Protein AF-A0A0Q7IPE6-F1 (afdb_monomer_lite)

Sequence (125 aa):
MQDLEAAMVDDLLKPLESQAPPSAGGDGYDRVQRVCRDLNSGHTPAPEDLAALTPTTREWLTLLEPQMRLLVGNVEKEALVAHIRGGKCLRGVIRSDAESIAQWKHTVALEAIEAEYDDEPKLAM

Secondary structure (DSSP, 8-state):
---SSTTSSSTT-S-----PPP-SSS-HHHHHHHHHHHHHTTPPPPHHHHHTS-HHHHHHHHH--HHHHHHHHHS-HHHHHHHHTTSSPPTTS--SSHHHHHHHHHHHHHHHHHHHHHTS-----

Radius of gyration: 20.87 Å; chains: 1; bounding box: 61×58×53 Å

Structure (mmCIF, N/CA/C/O backbone):
da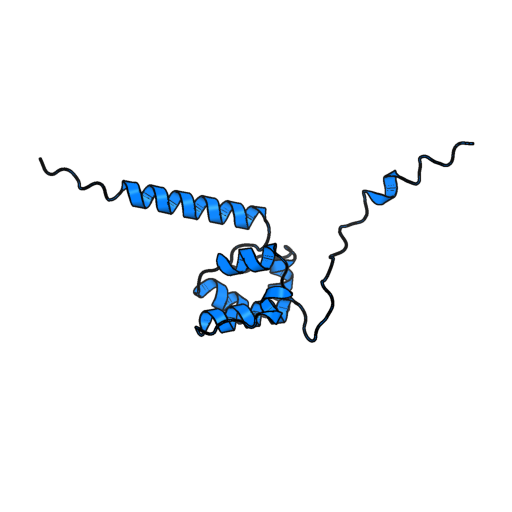ta_AF-A0A0Q7IPE6-F1
#
_entry.id   AF-A0A0Q7IPE6-F1
#
loop_
_atom_site.group_PDB
_atom_site.id
_atom_site.type_symbol
_atom_site.label_atom_id
_atom_site.label_alt_id
_atom_site.label_comp_id
_atom_site.label_asym_id
_atom_site.label_entity_id
_atom_site.label_seq_id
_atom_site.pdbx_PDB_ins_code
_atom_site.Cartn_x
_atom_site.Cartn_y
_atom_site.Cartn_z
_atom_site.occupancy
_atom_site.B_iso_or_equiv
_atom_site.auth_seq_id
_atom_site.auth_comp_id
_atom_site.auth_asym_id
_atom_site.auth_atom_id
_atom_site.pdbx_PDB_model_num
ATOM 1 N N . MET A 1 1 ? 39.821 -0.802 -40.026 1.00 49.03 1 MET A N 1
ATOM 2 C CA . MET A 1 1 ? 39.839 -0.612 -38.560 1.00 49.03 1 MET A CA 1
ATOM 3 C C . MET A 1 1 ? 38.584 0.190 -38.216 1.00 49.03 1 MET A C 1
ATOM 5 O O . MET A 1 1 ? 38.660 1.391 -38.021 1.00 49.03 1 MET A O 1
ATOM 9 N N . GLN A 1 2 ? 37.418 -0.455 -38.324 1.00 51.44 2 GL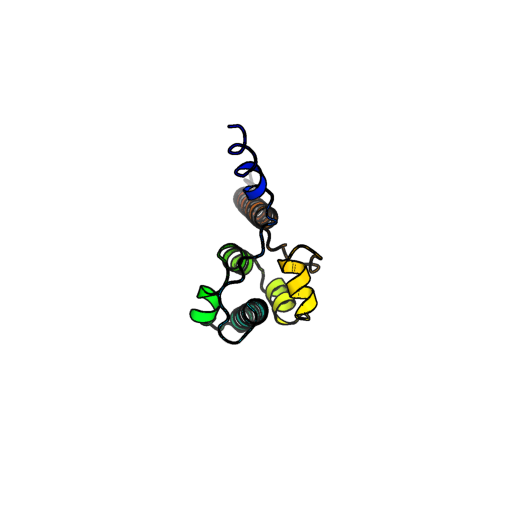N A N 1
ATOM 10 C CA . GLN A 1 2 ? 36.076 0.140 -38.214 1.00 51.44 2 GLN A CA 1
ATOM 11 C C . GLN A 1 2 ? 35.151 -0.895 -37.554 1.00 51.44 2 GLN A C 1
ATOM 13 O O . GLN A 1 2 ? 34.232 -1.389 -38.181 1.00 51.44 2 GLN A O 1
ATOM 18 N N . ASP A 1 3 ? 35.444 -1.290 -36.317 1.00 47.62 3 ASP A N 1
ATOM 19 C CA . ASP A 1 3 ? 34.648 -2.309 -35.606 1.00 47.62 3 ASP A CA 1
ATOM 20 C C . ASP A 1 3 ? 34.573 -2.009 -34.101 1.00 47.62 3 ASP A C 1
ATOM 22 O O . ASP A 1 3 ? 34.634 -2.906 -33.267 1.00 47.62 3 ASP A O 1
ATOM 26 N N . LEU A 1 4 ? 34.494 -0.726 -33.724 1.00 50.25 4 LEU A N 1
ATOM 27 C CA . LEU A 1 4 ? 34.436 -0.339 -32.306 1.00 50.25 4 LEU A CA 1
ATOM 28 C C . LEU A 1 4 ? 33.208 0.492 -31.913 1.00 50.25 4 LEU A C 1
ATOM 30 O O . LEU A 1 4 ? 32.975 0.684 -30.726 1.00 50.25 4 LEU A O 1
ATOM 34 N N . GLU A 1 5 ? 32.391 0.942 -32.869 1.00 49.78 5 GLU A N 1
ATOM 35 C CA . GLU A 1 5 ? 31.219 1.783 -32.567 1.00 49.78 5 GLU A CA 1
ATOM 36 C C . GLU A 1 5 ? 29.903 0.994 -32.456 1.00 49.78 5 GLU A C 1
ATOM 38 O O . GLU A 1 5 ? 28.942 1.481 -31.869 1.00 49.78 5 GLU A O 1
ATOM 43 N N . ALA A 1 6 ? 29.853 -0.256 -32.929 1.00 49.06 6 ALA A N 1
ATOM 44 C CA . ALA A 1 6 ? 28.629 -1.063 -32.889 1.00 49.06 6 ALA A CA 1
ATOM 45 C C . ALA A 1 6 ? 28.347 -1.718 -31.520 1.00 49.06 6 ALA A C 1
ATOM 47 O O . ALA A 1 6 ? 27.223 -2.137 -31.266 1.00 49.06 6 ALA A O 1
ATOM 48 N N . ALA A 1 7 ? 29.332 -1.798 -30.619 1.00 51.81 7 ALA A N 1
ATOM 49 C CA . ALA A 1 7 ? 29.185 -2.513 -29.346 1.00 51.81 7 ALA A CA 1
ATOM 50 C C . ALA A 1 7 ? 28.593 -1.665 -28.203 1.00 51.81 7 ALA A C 1
ATOM 52 O O . ALA A 1 7 ? 28.248 -2.210 -27.160 1.00 51.81 7 ALA A O 1
ATOM 53 N N . MET A 1 8 ? 28.479 -0.342 -28.370 1.00 50.66 8 MET A N 1
ATOM 54 C CA . MET A 1 8 ? 28.029 0.559 -27.294 1.00 50.66 8 MET A CA 1
ATOM 55 C C . MET A 1 8 ? 26.561 0.982 -27.394 1.00 50.66 8 MET A C 1
ATOM 57 O O . MET A 1 8 ? 26.038 1.563 -26.448 1.00 50.66 8 MET A O 1
ATOM 61 N N . VAL A 1 9 ? 25.883 0.683 -28.505 1.00 50.28 9 VAL A N 1
ATOM 62 C CA . VAL A 1 9 ? 24.473 1.068 -28.707 1.00 50.28 9 VAL A CA 1
ATOM 63 C C . VAL A 1 9 ? 23.494 -0.048 -28.320 1.00 50.28 9 VAL A C 1
ATOM 65 O O . VAL A 1 9 ? 22.317 0.224 -28.104 1.00 50.28 9 VAL A O 1
ATOM 68 N N . ASP A 1 10 ? 23.975 -1.286 -28.171 1.00 46.25 10 ASP A N 1
ATOM 69 C CA . ASP A 1 10 ? 23.140 -2.451 -27.835 1.00 46.25 10 ASP A CA 1
ATOM 70 C C . ASP A 1 10 ? 22.860 -2.578 -26.321 1.00 46.25 10 ASP A C 1
ATOM 72 O O . ASP A 1 10 ? 21.880 -3.188 -25.903 1.00 46.25 10 ASP A O 1
ATOM 76 N N . ASP A 1 11 ? 23.666 -1.930 -25.469 1.00 47.25 11 ASP A N 1
ATOM 77 C CA . ASP A 1 11 ? 23.488 -1.992 -24.009 1.00 47.25 11 ASP A CA 1
ATOM 78 C C . ASP A 1 11 ? 22.388 -1.046 -23.482 1.00 47.25 11 ASP A C 1
ATOM 80 O O . ASP A 1 11 ? 21.935 -1.185 -22.350 1.00 47.25 11 ASP A O 1
ATOM 84 N N . LEU A 1 12 ? 21.894 -0.122 -24.316 1.00 49.44 12 LEU A N 1
ATOM 85 C CA . LEU A 1 12 ? 20.831 0.830 -23.957 1.00 49.44 12 LEU A CA 1
ATOM 86 C C . LEU A 1 12 ? 19.411 0.327 -24.269 1.00 49.44 12 LEU A C 1
ATOM 88 O O . LEU A 1 12 ? 18.434 0.988 -23.919 1.00 49.44 12 LEU A O 1
ATOM 92 N N . LEU A 1 13 ? 19.295 -0.840 -24.910 1.00 46.59 13 LEU A N 1
ATOM 93 C CA . LEU A 1 13 ? 18.030 -1.466 -25.316 1.00 46.59 13 LEU A CA 1
ATOM 94 C C . LEU A 1 13 ? 17.790 -2.827 -24.658 1.00 46.59 13 LEU A C 1
ATOM 96 O O . LEU A 1 13 ? 16.859 -3.537 -25.042 1.00 46.59 13 LEU A O 1
ATOM 100 N N . LYS A 1 14 ? 18.569 -3.186 -23.630 1.00 43.53 14 LYS A N 1
ATOM 101 C CA . LYS A 1 14 ? 18.183 -4.307 -22.774 1.00 43.53 14 LYS A CA 1
ATOM 102 C C . LYS A 1 14 ? 16.862 -3.936 -22.098 1.00 43.53 14 LYS A C 1
ATOM 104 O O . LYS A 1 14 ? 16.821 -2.922 -21.394 1.00 43.53 14 LYS A O 1
ATOM 109 N N . PRO A 1 15 ? 15.775 -4.708 -22.301 1.00 42.97 15 PRO A N 1
ATOM 110 C CA . PRO A 1 15 ? 14.594 -4.541 -21.474 1.00 42.97 15 PRO A CA 1
ATOM 111 C C . PRO A 1 15 ? 15.077 -4.613 -20.032 1.00 42.97 15 PRO A C 1
ATOM 113 O O . PRO A 1 15 ? 15.936 -5.434 -19.719 1.00 42.97 15 PRO A O 1
ATOM 116 N N . LEU A 1 16 ? 14.585 -3.705 -19.191 1.00 44.66 16 LEU A N 1
ATOM 117 C CA . LEU A 1 16 ? 14.802 -3.719 -17.752 1.00 44.66 16 LEU A CA 1
ATOM 118 C C . LEU A 1 16 ? 14.314 -5.088 -17.242 1.00 44.66 16 LEU A C 1
ATOM 120 O O . LEU A 1 16 ? 13.153 -5.254 -16.863 1.00 44.66 16 LEU A O 1
ATOM 124 N N . GLU A 1 17 ? 15.163 -6.111 -17.327 1.00 43.00 17 GLU A N 1
ATOM 125 C CA . GLU A 1 17 ? 14.926 -7.423 -16.764 1.00 43.00 17 GLU A CA 1
ATOM 126 C C . GLU A 1 17 ? 14.920 -7.191 -15.267 1.00 43.00 17 GLU A C 1
ATOM 128 O O . GLU A 1 17 ? 15.959 -7.071 -14.621 1.00 43.00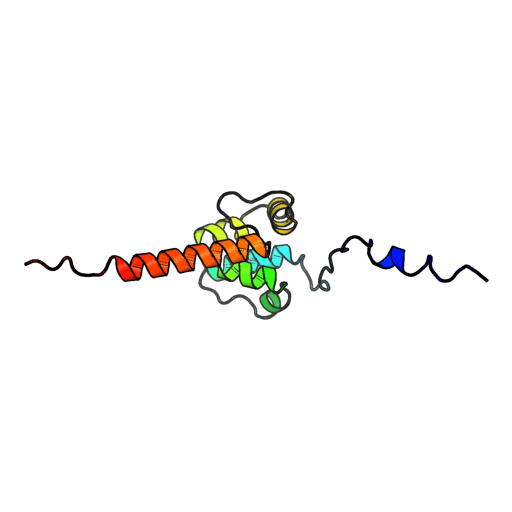 17 GLU A O 1
ATOM 133 N N . SER A 1 18 ? 13.697 -6.973 -14.782 1.00 43.62 18 SER A N 1
ATOM 134 C CA . SER A 1 18 ? 13.211 -7.201 -13.434 1.00 43.62 18 SER A CA 1
ATOM 135 C C . SER A 1 18 ? 14.319 -7.726 -12.532 1.00 43.62 18 SER A C 1
ATOM 137 O O . SER A 1 18 ? 14.521 -8.935 -12.431 1.00 43.62 18 SER A O 1
ATOM 139 N N . GLN A 1 19 ? 15.029 -6.810 -11.871 1.00 43.19 19 GLN A N 1
ATOM 140 C CA . GLN A 1 19 ? 15.877 -7.155 -10.740 1.00 43.19 19 GLN A CA 1
ATOM 141 C C . GLN A 1 19 ? 14.955 -7.657 -9.625 1.00 43.19 19 GLN A C 1
ATOM 143 O O . GLN A 1 19 ? 14.512 -6.904 -8.760 1.00 43.19 19 GLN A O 1
ATOM 148 N N . ALA A 1 20 ? 14.593 -8.936 -9.697 1.00 46.53 20 ALA A N 1
ATOM 149 C CA . ALA A 1 20 ? 13.963 -9.646 -8.607 1.00 46.53 20 ALA A CA 1
ATOM 150 C C . ALA A 1 20 ? 15.006 -9.756 -7.480 1.00 46.53 20 ALA A C 1
ATOM 152 O O . ALA A 1 20 ? 16.095 -10.287 -7.720 1.00 46.53 20 ALA A O 1
ATOM 153 N N . PRO A 1 21 ? 14.729 -9.242 -6.268 1.00 44.28 21 PRO A N 1
ATOM 154 C CA . PRO A 1 21 ? 15.645 -9.402 -5.148 1.00 44.28 21 PRO A CA 1
ATOM 155 C C . PRO A 1 21 ? 15.775 -10.890 -4.766 1.00 44.28 21 PRO A C 1
ATOM 157 O O . PRO A 1 21 ? 14.874 -11.688 -5.053 1.00 44.28 21 PRO A O 1
ATOM 160 N N . PRO A 1 22 ? 16.902 -11.287 -4.145 1.00 43.94 22 PRO A N 1
ATOM 161 C CA . PRO A 1 22 ? 17.244 -12.687 -3.941 1.00 43.94 22 PRO A CA 1
ATOM 162 C C . PRO A 1 22 ? 16.226 -13.390 -3.038 1.00 43.94 22 PRO A C 1
ATOM 164 O O . PRO A 1 22 ? 15.787 -12.873 -2.010 1.00 43.94 22 PRO A O 1
ATOM 167 N N . SER A 1 23 ? 15.857 -14.596 -3.466 1.00 50.00 23 SER A N 1
ATOM 168 C CA . SER A 1 23 ? 14.879 -15.466 -2.822 1.00 50.00 23 SER A CA 1
ATOM 169 C C . SER A 1 23 ? 15.315 -15.872 -1.416 1.00 50.00 23 SER A C 1
ATOM 171 O O . SER A 1 23 ? 16.245 -16.655 -1.243 1.00 50.00 23 SER A O 1
ATOM 173 N N . ALA A 1 24 ? 14.565 -15.409 -0.419 1.00 40.75 24 ALA A N 1
ATOM 174 C CA . ALA A 1 24 ? 14.488 -16.033 0.894 1.00 40.75 24 ALA A CA 1
ATOM 175 C C . ALA A 1 24 ? 13.045 -16.536 1.106 1.00 40.75 24 ALA A C 1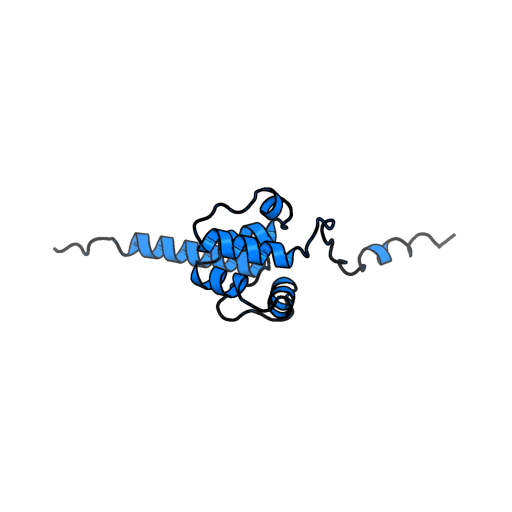
ATOM 177 O O . ALA A 1 24 ? 12.189 -15.843 1.636 1.00 40.75 24 ALA A O 1
ATOM 178 N N . GLY A 1 25 ? 12.749 -17.751 0.641 1.00 41.12 25 GLY A N 1
ATOM 179 C CA . GLY A 1 25 ? 11.625 -18.553 1.152 1.00 41.12 25 GLY A CA 1
ATOM 180 C C . GLY A 1 25 ? 10.184 -18.122 0.829 1.00 41.12 25 GLY A C 1
ATOM 181 O O . GLY A 1 25 ? 9.269 -18.591 1.498 1.00 41.12 25 GLY A O 1
ATOM 182 N N . GLY A 1 26 ? 9.957 -17.279 -0.177 1.00 53.72 26 GLY A N 1
ATOM 183 C CA . GLY A 1 26 ? 8.629 -16.933 -0.699 1.00 53.72 26 GLY A CA 1
ATOM 184 C C . GLY A 1 26 ? 8.745 -15.831 -1.748 1.00 53.72 26 GLY A C 1
ATOM 185 O O . GLY A 1 26 ? 9.647 -14.997 -1.645 1.00 53.72 26 GLY A O 1
ATOM 186 N N . ASP A 1 27 ? 7.888 -15.828 -2.774 1.00 67.88 27 ASP A N 1
ATOM 187 C CA . ASP A 1 27 ? 7.879 -14.730 -3.743 1.00 67.88 27 ASP A CA 1
ATOM 188 C C . ASP A 1 27 ? 7.648 -13.406 -2.997 1.00 67.88 27 ASP A C 1
ATOM 190 O O . ASP A 1 27 ? 6.849 -13.345 -2.061 1.00 67.88 27 ASP A O 1
ATOM 194 N N . GLY A 1 28 ? 8.300 -12.317 -3.419 1.00 74.88 28 GLY A N 1
ATOM 195 C CA . GLY A 1 28 ? 8.125 -10.995 -2.794 1.00 74.88 28 GLY A CA 1
ATOM 196 C C . GLY A 1 28 ? 6.655 -10.558 -2.679 1.00 74.88 28 GLY A C 1
ATOM 197 O O . GLY A 1 28 ? 6.303 -9.786 -1.793 1.00 74.88 28 GLY A O 1
ATOM 198 N N . TYR A 1 29 ? 5.780 -11.119 -3.514 1.00 82.94 29 TYR A N 1
ATOM 199 C CA . TYR A 1 29 ? 4.330 -10.944 -3.484 1.00 82.94 29 TYR A CA 1
ATOM 200 C C . TYR A 1 29 ? 3.656 -11.573 -2.254 1.00 82.94 29 TYR A C 1
ATOM 202 O O . TYR A 1 29 ? 2.812 -10.924 -1.644 1.00 82.94 29 TYR A O 1
ATOM 210 N N . ASP A 1 30 ? 4.057 -12.777 -1.832 1.00 83.88 30 ASP A N 1
ATOM 211 C CA . ASP A 1 30 ? 3.530 -13.412 -0.613 1.00 83.88 30 ASP A CA 1
ATOM 212 C C . ASP A 1 30 ? 3.863 -12.574 0.632 1.00 83.88 30 ASP A C 1
ATOM 214 O O . ASP A 1 30 ? 3.065 -12.469 1.567 1.00 83.88 30 ASP A O 1
ATOM 218 N N . ARG A 1 31 ? 5.028 -11.914 0.621 1.00 87.50 31 ARG A N 1
ATOM 219 C CA . ARG A 1 31 ? 5.438 -10.980 1.679 1.00 87.50 31 ARG A CA 1
ATOM 220 C C . ARG A 1 31 ? 4.584 -9.724 1.694 1.00 87.50 31 ARG A C 1
ATOM 222 O O . ARG A 1 31 ? 4.145 -9.319 2.763 1.00 87.50 31 ARG A O 1
ATOM 229 N N . VAL A 1 32 ? 4.282 -9.143 0.531 1.00 87.81 32 VAL A N 1
ATOM 230 C CA . VAL A 1 32 ? 3.347 -8.009 0.429 1.00 87.81 32 VAL A CA 1
ATOM 231 C C . VAL A 1 32 ? 2.001 -8.361 1.066 1.00 87.81 32 VAL A C 1
ATOM 233 O O . VAL A 1 32 ? 1.488 -7.592 1.877 1.00 87.81 32 VAL A O 1
ATOM 236 N N . GLN A 1 33 ? 1.455 -9.542 0.764 1.00 88.88 33 GLN A N 1
ATOM 237 C CA . GLN A 1 33 ? 0.177 -9.979 1.337 1.00 88.88 33 GLN A CA 1
ATOM 238 C C . GLN A 1 33 ? 0.251 -10.174 2.848 1.00 88.88 33 GLN A C 1
ATOM 240 O O . GLN A 1 33 ? -0.668 -9.769 3.565 1.00 88.88 33 GLN A O 1
ATOM 245 N N . ARG A 1 34 ? 1.350 -10.757 3.339 1.00 87.38 34 ARG A N 1
ATOM 246 C CA . ARG A 1 34 ? 1.593 -10.932 4.772 1.00 87.38 34 ARG A CA 1
ATOM 247 C C . ARG A 1 34 ? 1.678 -9.589 5.492 1.00 87.38 34 ARG A C 1
ATOM 249 O O . ARG A 1 34 ? 0.929 -9.379 6.437 1.00 87.38 34 ARG A O 1
ATOM 256 N N . VAL A 1 35 ? 2.473 -8.651 4.977 1.00 88.88 35 VAL A N 1
ATOM 257 C CA . VAL A 1 35 ? 2.598 -7.297 5.536 1.00 88.88 35 VAL A CA 1
ATOM 258 C C . VAL A 1 35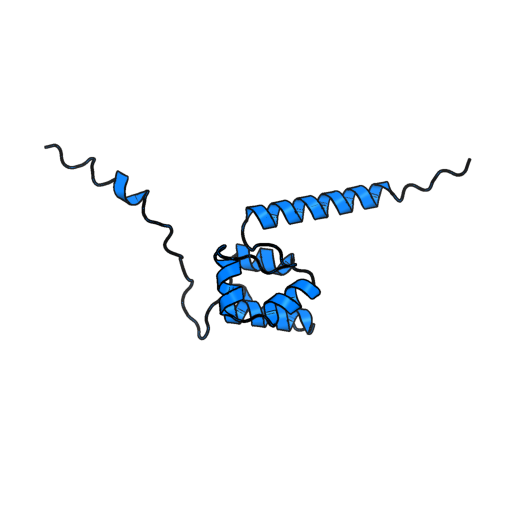 ? 1.243 -6.585 5.557 1.00 88.88 35 VAL A C 1
ATOM 260 O O . VAL A 1 35 ? 0.881 -5.991 6.569 1.00 88.88 35 VAL A O 1
ATOM 263 N N . CYS A 1 36 ? 0.445 -6.681 4.488 1.00 89.44 36 CYS A N 1
ATOM 264 C CA . CYS A 1 36 ? -0.912 -6.126 4.478 1.00 89.44 36 CYS A CA 1
ATOM 265 C C . CYS A 1 36 ? -1.821 -6.756 5.544 1.00 89.44 36 CYS A C 1
ATOM 267 O O . CYS A 1 36 ? -2.613 -6.048 6.168 1.00 89.44 36 CYS A O 1
ATOM 269 N N . ARG A 1 37 ? -1.724 -8.071 5.763 1.00 86.69 37 ARG A N 1
ATOM 270 C CA . ARG A 1 37 ? -2.507 -8.782 6.781 1.00 86.69 37 ARG A CA 1
ATOM 271 C C . ARG A 1 37 ? -2.087 -8.396 8.197 1.00 86.69 37 ARG A C 1
ATOM 273 O O . ARG A 1 37 ? -2.964 -8.152 9.025 1.00 86.69 37 ARG A O 1
ATOM 280 N N . ASP A 1 38 ? -0.787 -8.295 8.451 1.00 88.38 38 ASP A N 1
ATOM 281 C CA . ASP A 1 38 ? -0.240 -7.894 9.748 1.00 88.38 38 ASP A CA 1
ATOM 282 C C . ASP A 1 38 ? -0.687 -6.473 10.097 1.00 88.38 38 ASP A C 1
ATOM 284 O O . ASP A 1 38 ? -1.301 -6.260 11.144 1.00 88.38 38 ASP A O 1
ATOM 288 N N . LEU A 1 39 ? -0.522 -5.531 9.160 1.00 86.25 39 LEU A N 1
ATOM 289 C CA . LEU A 1 39 ? -0.953 -4.141 9.327 1.00 86.25 39 LEU A CA 1
ATOM 290 C C . LEU A 1 39 ? -2.461 -4.011 9.592 1.00 86.25 39 LEU A C 1
ATOM 292 O O . LEU A 1 39 ? -2.866 -3.175 10.394 1.00 86.25 39 LEU A O 1
ATOM 296 N N . ASN A 1 40 ? -3.298 -4.825 8.942 1.00 85.69 40 ASN A N 1
ATOM 297 C CA . ASN A 1 40 ? -4.745 -4.827 9.190 1.00 85.69 40 ASN A CA 1
ATOM 298 C C . ASN A 1 40 ? -5.143 -5.482 10.510 1.00 85.69 40 ASN A C 1
ATOM 300 O O . ASN A 1 40 ? -6.178 -5.142 11.074 1.00 85.69 40 ASN A O 1
ATOM 304 N N . SER A 1 41 ? -4.334 -6.419 10.996 1.00 85.06 41 SER A N 1
ATOM 305 C CA . SER A 1 41 ? -4.565 -7.094 12.275 1.00 85.06 41 SER A CA 1
ATOM 306 C C . SER A 1 41 ? -4.036 -6.282 13.462 1.00 85.06 41 SER A C 1
ATOM 308 O O . SER A 1 41 ? -4.146 -6.727 14.600 1.00 85.06 41 SER A O 1
ATOM 310 N N . GLY A 1 42 ? -3.443 -5.107 13.214 1.00 82.62 42 GLY A N 1
ATOM 311 C CA . GLY A 1 42 ? -2.774 -4.303 14.239 1.00 82.62 42 GLY A CA 1
ATOM 312 C C . GLY A 1 42 ? -1.438 -4.893 14.701 1.00 82.62 42 GLY A C 1
ATOM 313 O O . GLY A 1 42 ? -0.914 -4.482 15.733 1.00 82.62 42 GLY A O 1
ATOM 314 N N . HIS A 1 43 ? -0.883 -5.854 13.958 1.00 85.00 43 HIS A N 1
ATOM 315 C CA . HIS A 1 43 ? 0.431 -6.423 14.222 1.00 85.00 43 HIS A CA 1
ATOM 316 C C . HIS A 1 43 ? 1.521 -5.636 13.496 1.00 85.00 43 HIS A C 1
ATOM 318 O O . HIS A 1 43 ? 1.354 -5.185 12.361 1.00 85.00 43 HIS A O 1
ATOM 324 N N . THR A 1 44 ? 2.674 -5.509 14.148 1.00 82.38 44 THR A N 1
ATOM 325 C CA . THR A 1 44 ? 3.866 -4.951 13.511 1.00 82.38 44 THR A CA 1
ATOM 326 C C . THR A 1 44 ? 4.414 -5.974 12.511 1.00 82.38 44 THR A C 1
ATOM 328 O O . THR A 1 44 ? 4.759 -7.079 12.934 1.00 82.38 44 THR A O 1
ATOM 331 N N . PRO A 1 45 ? 4.513 -5.642 11.211 1.00 85.25 45 PRO A N 1
ATOM 332 C CA . PRO A 1 45 ? 5.067 -6.554 10.217 1.00 85.25 45 PRO A CA 1
ATOM 333 C C . PRO A 1 45 ? 6.531 -6.878 10.524 1.00 85.25 45 PRO A C 1
ATOM 335 O O . PRO A 1 45 ? 7.270 -6.046 11.062 1.00 85.25 45 PRO A O 1
ATOM 338 N N . ALA A 1 46 ? 6.961 -8.083 10.154 1.00 85.12 46 ALA A N 1
ATOM 339 C CA . ALA A 1 46 ? 8.327 -8.518 10.403 1.00 85.12 46 ALA A CA 1
ATOM 340 C C . ALA A 1 46 ? 9.338 -7.609 9.666 1.00 85.12 46 ALA A C 1
ATOM 342 O O . ALA A 1 46 ? 9.150 -7.290 8.485 1.00 85.12 46 ALA A O 1
ATOM 343 N N . PRO A 1 47 ? 10.438 -7.192 10.322 1.00 82.12 47 PRO A N 1
ATOM 344 C CA . PRO A 1 47 ? 11.415 -6.289 9.714 1.00 82.12 47 PRO A CA 1
ATOM 345 C C . PRO A 1 47 ? 12.113 -6.918 8.503 1.00 82.12 47 PRO A C 1
ATOM 347 O O . PRO A 1 47 ? 12.470 -6.207 7.568 1.00 82.12 47 PRO A O 1
ATOM 350 N N . GLU A 1 48 ? 12.267 -8.244 8.488 1.00 84.12 48 GLU A N 1
ATOM 351 C CA . GLU A 1 48 ? 12.791 -9.006 7.349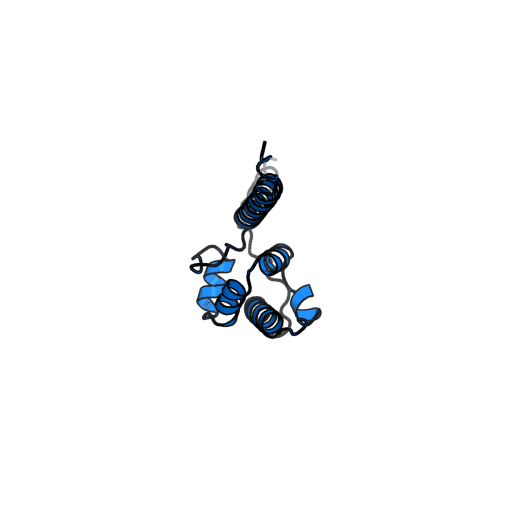 1.00 84.12 48 GLU A CA 1
ATOM 352 C C . GLU A 1 48 ? 11.876 -8.938 6.119 1.00 84.12 48 GLU A C 1
ATOM 354 O O . GLU A 1 48 ? 12.361 -8.789 4.994 1.00 84.12 48 GLU A O 1
ATOM 359 N N . ASP A 1 49 ? 10.558 -8.979 6.335 1.00 82.69 49 ASP A N 1
ATOM 360 C CA . ASP A 1 49 ? 9.572 -8.907 5.264 1.00 82.69 49 ASP A CA 1
ATOM 361 C C . ASP A 1 49 ? 9.571 -7.503 4.663 1.00 82.69 49 ASP A C 1
ATOM 363 O O . ASP A 1 49 ? 9.616 -7.366 3.445 1.00 82.69 49 ASP A O 1
ATOM 367 N N . LEU A 1 50 ? 9.632 -6.459 5.498 1.00 80.00 50 LEU A N 1
ATOM 368 C CA . LEU A 1 50 ? 9.769 -5.078 5.031 1.00 80.00 50 LEU A CA 1
ATOM 369 C C . LEU A 1 50 ? 11.096 -4.829 4.305 1.00 80.00 50 LEU A C 1
ATOM 371 O O . LEU A 1 50 ? 11.101 -4.195 3.250 1.00 80.00 50 LEU A O 1
ATOM 375 N N . ALA A 1 51 ? 12.220 -5.303 4.846 1.00 83.69 51 ALA A N 1
ATOM 376 C CA . ALA A 1 51 ? 13.550 -5.054 4.285 1.00 83.69 51 ALA A CA 1
ATOM 377 C C . ALA A 1 51 ? 13.731 -5.656 2.886 1.00 83.69 51 ALA A C 1
ATOM 379 O O . ALA A 1 51 ? 14.508 -5.139 2.085 1.00 83.69 51 ALA A O 1
ATOM 380 N N . ALA A 1 52 ? 13.005 -6.728 2.584 1.00 82.62 52 ALA A N 1
ATOM 381 C CA . ALA A 1 52 ? 13.086 -7.389 1.294 1.00 82.62 52 ALA A CA 1
ATOM 382 C C . ALA A 1 52 ? 12.156 -6.813 0.218 1.00 82.62 52 ALA A C 1
ATOM 384 O O . ALA A 1 52 ? 12.235 -7.223 -0.942 1.00 82.62 52 ALA A O 1
ATOM 385 N N . LEU A 1 53 ? 11.268 -5.886 0.579 1.00 83.94 53 LEU A N 1
ATOM 386 C CA . LEU A 1 53 ? 10.428 -5.183 -0.381 1.00 83.94 53 LEU A CA 1
ATOM 387 C C . LEU A 1 53 ? 11.202 -4.040 -1.037 1.00 83.94 53 LEU A C 1
ATOM 389 O O . LEU A 1 53 ? 12.005 -3.342 -0.408 1.00 83.94 53 LEU A O 1
ATOM 393 N N . THR A 1 54 ? 10.903 -3.793 -2.312 1.00 84.69 54 THR A N 1
ATOM 394 C CA . THR A 1 54 ? 11.468 -2.638 -3.016 1.00 84.69 54 THR A CA 1
ATOM 395 C C . THR A 1 54 ? 11.040 -1.334 -2.321 1.00 84.69 54 THR A C 1
ATOM 397 O O . THR A 1 54 ? 9.978 -1.289 -1.687 1.00 84.69 54 THR A O 1
ATOM 400 N N . PRO A 1 55 ? 11.837 -0.253 -2.408 1.00 84.69 55 PRO A N 1
ATOM 401 C CA . PRO A 1 55 ? 11.461 1.048 -1.851 1.00 84.69 55 PRO A CA 1
ATOM 402 C C . PRO A 1 55 ? 10.076 1.516 -2.318 1.00 84.69 55 PRO A C 1
ATOM 404 O O . PRO A 1 55 ? 9.265 1.923 -1.493 1.00 84.69 55 PRO A O 1
ATOM 407 N N . THR A 1 56 ? 9.774 1.356 -3.609 1.00 84.38 56 THR A N 1
ATOM 408 C CA . THR A 1 56 ? 8.479 1.717 -4.200 1.00 84.38 56 THR A CA 1
ATOM 409 C C . THR A 1 56 ? 7.332 0.901 -3.612 1.00 84.38 56 THR A C 1
ATOM 411 O O . THR A 1 56 ? 6.291 1.455 -3.282 1.00 84.38 56 THR A O 1
ATOM 414 N N . THR A 1 57 ? 7.508 -0.409 -3.412 1.00 85.25 57 THR A N 1
ATOM 415 C CA . THR A 1 57 ? 6.471 -1.242 -2.784 1.00 85.25 57 THR A CA 1
ATOM 416 C C . THR A 1 57 ? 6.260 -0.872 -1.317 1.00 85.25 57 THR A C 1
ATOM 418 O O . THR A 1 57 ? 5.121 -0.849 -0.859 1.00 85.25 57 THR A O 1
ATOM 421 N N . ARG A 1 58 ? 7.326 -0.546 -0.576 1.00 86.69 58 ARG A N 1
ATOM 422 C CA . ARG A 1 58 ? 7.206 -0.069 0.812 1.00 86.69 58 ARG A CA 1
ATOM 423 C C . ARG A 1 58 ? 6.432 1.240 0.896 1.00 86.69 58 ARG A C 1
ATOM 425 O O . ARG A 1 58 ? 5.540 1.357 1.725 1.00 86.69 58 ARG A O 1
ATOM 432 N N . GLU A 1 59 ? 6.755 2.195 0.034 1.00 87.25 59 GLU A N 1
ATOM 433 C CA . GLU A 1 59 ? 6.055 3.476 -0.050 1.00 87.25 59 GLU A CA 1
ATOM 434 C C . GLU A 1 59 ? 4.593 3.302 -0.467 1.00 87.25 59 GLU A C 1
ATOM 436 O O . GLU A 1 59 ? 3.699 3.893 0.125 1.00 87.25 59 GLU A O 1
ATOM 441 N N . TRP A 1 60 ? 4.323 2.437 -1.440 1.00 89.25 60 TRP A N 1
ATOM 442 C CA . TRP A 1 60 ? 2.961 2.096 -1.828 1.00 89.25 60 TRP A CA 1
ATOM 443 C C . TRP A 1 60 ? 2.152 1.537 -0.649 1.00 89.25 60 TRP A C 1
ATOM 445 O O . TRP A 1 60 ? 1.035 1.987 -0.407 1.00 89.25 60 TRP A O 1
ATOM 455 N N . LEU A 1 61 ? 2.729 0.622 0.140 1.00 88.56 61 LEU A N 1
ATOM 456 C CA . LEU A 1 61 ? 2.071 0.033 1.312 1.00 88.56 61 LEU A CA 1
ATOM 457 C C . LEU A 1 61 ? 1.688 1.063 2.383 1.00 88.56 61 LEU A C 1
ATOM 459 O O . LEU A 1 61 ? 0.656 0.889 3.036 1.00 88.56 61 LEU A O 1
ATOM 463 N N . THR A 1 62 ? 2.482 2.123 2.574 1.00 87.00 62 THR A N 1
ATOM 464 C CA . THR A 1 62 ? 2.154 3.168 3.558 1.00 87.00 62 THR A CA 1
ATOM 465 C C . THR A 1 62 ? 0.985 4.041 3.114 1.00 87.00 62 THR A C 1
ATOM 467 O O . THR A 1 62 ? 0.279 4.564 3.972 1.00 87.00 62 THR A O 1
ATOM 470 N N . LEU A 1 63 ? 0.746 4.155 1.804 1.00 88.25 63 LEU A N 1
ATOM 471 C CA . LEU A 1 63 ? -0.376 4.910 1.238 1.00 88.25 63 LEU A CA 1
ATOM 472 C C . LEU A 1 63 ? -1.694 4.140 1.237 1.00 88.25 63 LEU A C 1
ATOM 474 O O . LEU A 1 63 ? -2.755 4.754 1.171 1.00 88.25 63 LEU A O 1
ATOM 478 N N . LEU A 1 64 ? -1.648 2.808 1.288 1.00 88.81 64 LEU A N 1
ATOM 479 C CA . LEU A 1 64 ? -2.862 2.004 1.257 1.00 88.81 64 LEU A CA 1
ATOM 480 C C . LEU A 1 64 ? -3.694 2.223 2.519 1.00 88.81 64 LEU A C 1
ATOM 482 O O . LEU A 1 64 ? -3.209 2.011 3.633 1.00 88.81 64 LEU A O 1
ATOM 486 N N . GLU A 1 65 ? -4.971 2.538 2.336 1.00 88.88 65 GLU A N 1
ATOM 487 C CA . GLU A 1 65 ? -5.961 2.540 3.410 1.00 88.88 65 GLU A CA 1
ATOM 488 C C . GLU A 1 65 ? -6.260 1.109 3.898 1.00 88.88 65 GLU A C 1
ATOM 490 O O . GLU A 1 65 ? -6.045 0.145 3.153 1.00 88.88 65 GLU A O 1
ATOM 495 N N . PRO A 1 66 ? -6.806 0.920 5.115 1.00 87.44 66 PRO A N 1
ATOM 496 C CA . PRO A 1 66 ? -7.112 -0.410 5.655 1.00 87.44 66 PRO A CA 1
ATOM 497 C C . PRO A 1 66 ? -7.949 -1.287 4.711 1.00 87.44 66 PRO A C 1
ATOM 499 O O . PRO A 1 66 ? -7.649 -2.464 4.510 1.00 87.44 66 PRO A O 1
ATOM 502 N N . GLN A 1 67 ? -8.948 -0.701 4.043 1.00 88.00 67 GLN A N 1
ATOM 503 C CA . GLN A 1 67 ? -9.780 -1.411 3.064 1.00 88.00 67 GLN A CA 1
ATOM 504 C C . GLN A 1 67 ? -8.966 -1.888 1.851 1.00 88.00 67 GLN A C 1
ATOM 506 O O . GLN A 1 67 ? -9.116 -3.026 1.406 1.00 88.00 67 GLN A O 1
ATOM 511 N N . MET A 1 68 ? -8.041 -1.060 1.359 1.00 90.38 68 MET A N 1
ATOM 512 C CA . MET A 1 68 ? -7.144 -1.420 0.258 1.00 90.38 68 MET A CA 1
ATOM 513 C C . MET A 1 68 ? -6.164 -2.518 0.676 1.00 90.38 68 MET A C 1
ATOM 515 O O . MET A 1 68 ? -5.956 -3.481 -0.060 1.00 90.38 68 MET A O 1
ATOM 519 N N . ARG A 1 69 ? -5.598 -2.424 1.887 1.00 89.56 69 ARG A N 1
ATOM 520 C CA . ARG A 1 69 ? -4.724 -3.466 2.447 1.00 89.56 69 ARG A CA 1
ATOM 521 C C . ARG A 1 69 ? -5.469 -4.790 2.592 1.00 89.56 69 ARG A C 1
ATOM 523 O O . ARG A 1 69 ? -4.885 -5.842 2.347 1.00 89.56 69 ARG A O 1
ATOM 530 N N . LEU A 1 70 ? -6.748 -4.759 2.983 1.00 88.25 70 LEU A N 1
ATOM 531 C CA . LEU A 1 70 ? -7.572 -5.967 3.104 1.00 88.25 70 LEU A CA 1
ATOM 532 C C . LEU A 1 70 ? -7.760 -6.638 1.744 1.00 88.25 70 LEU A C 1
ATOM 534 O O . LEU A 1 70 ? -7.657 -7.859 1.658 1.00 88.25 70 LEU A O 1
ATOM 538 N N . LEU A 1 71 ? -7.982 -5.858 0.685 1.00 88.81 71 LEU A N 1
ATOM 539 C CA . LEU A 1 71 ? -8.055 -6.383 -0.679 1.00 88.81 71 LEU A CA 1
ATOM 540 C C . LEU A 1 71 ? -6.724 -7.018 -1.097 1.00 88.81 71 LEU A C 1
ATOM 542 O O . LEU A 1 71 ? -6.700 -8.169 -1.523 1.00 88.81 71 LEU A O 1
ATOM 546 N N . VAL A 1 72 ? -5.607 -6.312 -0.908 1.00 88.88 72 VAL A N 1
ATOM 547 C CA . VAL A 1 72 ? -4.269 -6.810 -1.272 1.00 88.88 72 VAL A CA 1
ATOM 548 C C . VAL A 1 72 ? -3.902 -8.086 -0.502 1.00 88.88 72 VAL A C 1
ATOM 550 O O . VAL A 1 72 ? -3.364 -9.026 -1.087 1.00 88.88 72 VAL A O 1
ATOM 553 N N . GLY A 1 73 ? -4.227 -8.161 0.790 1.00 87.62 73 GLY A N 1
ATOM 554 C CA . GLY A 1 73 ? -3.920 -9.314 1.642 1.00 87.62 73 GLY A CA 1
ATOM 555 C C . GLY A 1 73 ? -4.780 -10.564 1.401 1.00 87.62 73 GLY A C 1
ATOM 556 O O . GLY A 1 73 ? -4.423 -11.633 1.905 1.00 87.62 73 GLY A O 1
ATOM 557 N N . ASN A 1 74 ? -5.893 -10.439 0.667 1.00 87.25 74 ASN A N 1
ATOM 558 C CA . ASN A 1 74 ? -6.853 -11.526 0.418 1.00 87.25 74 ASN A CA 1
ATOM 559 C C . ASN A 1 74 ? -7.041 -11.878 -1.065 1.00 87.25 74 ASN A C 1
ATOM 561 O O . ASN A 1 74 ? -7.724 -12.851 -1.370 1.00 87.25 74 ASN A O 1
ATOM 565 N N . VAL A 1 75 ? -6.487 -11.096 -1.992 1.00 89.56 75 VAL A N 1
ATOM 566 C CA . VAL A 1 75 ? -6.598 -11.383 -3.426 1.00 89.56 75 VAL A CA 1
ATOM 567 C C . VAL A 1 75 ? -5.729 -12.581 -3.830 1.00 89.56 75 VAL A C 1
ATOM 569 O O . VAL A 1 75 ? -4.699 -12.856 -3.219 1.00 89.56 75 VAL A O 1
ATOM 572 N N . GLU A 1 76 ? -6.110 -13.270 -4.903 1.00 87.44 76 GLU A N 1
ATOM 573 C CA . GLU A 1 76 ? -5.270 -14.277 -5.552 1.00 87.44 76 GLU A CA 1
ATOM 574 C C . GLU A 1 76 ? -3.892 -13.704 -5.922 1.00 87.44 76 GLU A C 1
ATOM 576 O O . GLU A 1 76 ? -3.778 -12.599 -6.470 1.00 87.44 76 GLU A O 1
ATOM 581 N N . LYS A 1 77 ? -2.834 -14.484 -5.679 1.00 85.19 77 LYS A N 1
ATOM 582 C CA . LYS A 1 77 ? -1.443 -14.077 -5.933 1.00 85.19 77 LYS A CA 1
ATOM 583 C C . LYS A 1 77 ? -1.230 -13.617 -7.375 1.00 85.19 77 LYS A C 1
ATOM 585 O O . LYS A 1 77 ? -0.568 -12.609 -7.601 1.00 85.19 77 LYS A O 1
ATOM 590 N N . GLU A 1 78 ? -1.825 -14.298 -8.351 1.00 85.88 78 GLU A N 1
ATOM 591 C CA . GLU A 1 78 ? -1.721 -13.931 -9.770 1.00 85.88 78 GLU A CA 1
ATOM 592 C C . GLU A 1 78 ? -2.260 -12.524 -10.058 1.00 85.88 78 GLU A C 1
ATOM 594 O O . GLU A 1 78 ? -1.665 -11.769 -10.829 1.00 85.88 78 GLU A O 1
ATOM 599 N N . ALA A 1 79 ? -3.355 -12.136 -9.403 1.00 86.50 79 ALA A N 1
ATOM 600 C CA . ALA A 1 79 ? -3.933 -10.808 -9.560 1.00 86.50 79 ALA A CA 1
ATOM 601 C C . ALA A 1 79 ? -3.065 -9.732 -8.890 1.00 86.50 79 ALA A C 1
ATOM 603 O O . ALA A 1 79 ? -2.897 -8.648 -9.452 1.00 86.50 79 ALA A O 1
ATOM 604 N N . LEU A 1 80 ? -2.449 -10.039 -7.743 1.00 86.75 80 LEU A N 1
ATOM 605 C CA . LEU A 1 80 ? -1.474 -9.148 -7.112 1.00 86.75 80 LEU A CA 1
ATOM 606 C C . LEU A 1 80 ? -0.226 -8.957 -7.982 1.00 86.75 80 LEU A C 1
ATOM 608 O O . LEU A 1 80 ? 0.245 -7.834 -8.157 1.00 86.75 80 LEU A O 1
ATOM 612 N N . VAL A 1 81 ? 0.293 -10.040 -8.562 1.00 85.94 81 VAL A N 1
ATOM 613 C CA . VAL A 1 81 ? 1.430 -9.989 -9.489 1.00 85.94 81 VAL A CA 1
ATOM 614 C C . VAL A 1 81 ? 1.083 -9.130 -10.703 1.00 85.94 81 VAL A C 1
ATOM 616 O O . VAL A 1 81 ? 1.872 -8.264 -11.079 1.00 85.94 81 VAL A O 1
ATOM 619 N N . ALA A 1 82 ? -0.100 -9.327 -11.293 1.00 84.25 82 ALA A N 1
ATOM 620 C CA . ALA A 1 82 ? -0.561 -8.539 -12.433 1.00 84.25 82 ALA A CA 1
ATOM 621 C C . ALA A 1 82 ? -0.701 -7.044 -12.099 1.00 84.25 82 ALA A C 1
ATOM 623 O O . ALA A 1 82 ? -0.389 -6.210 -12.948 1.00 84.25 82 ALA A O 1
ATOM 624 N N . HIS A 1 83 ? -1.103 -6.703 -10.872 1.00 85.50 83 HIS A N 1
ATOM 625 C CA . HIS A 1 83 ? -1.158 -5.321 -10.379 1.00 85.50 83 HIS A CA 1
ATOM 626 C C . HIS A 1 83 ? 0.209 -4.697 -10.233 1.00 85.50 83 HIS A C 1
ATOM 628 O O . HIS A 1 83 ? 0.470 -3.641 -10.804 1.00 85.50 83 HIS A O 1
ATOM 634 N N . ILE A 1 84 ? 1.103 -5.383 -9.529 1.00 84.19 84 ILE A N 1
ATOM 635 C CA . ILE A 1 84 ? 2.424 -4.836 -9.235 1.00 84.19 84 ILE A CA 1
ATOM 636 C C . ILE A 1 84 ? 3.286 -4.737 -10.499 1.00 84.19 84 ILE A C 1
ATOM 638 O O . ILE A 1 84 ? 4.079 -3.810 -10.636 1.00 84.19 84 ILE A O 1
ATOM 642 N N . ARG A 1 85 ? 3.102 -5.649 -11.461 1.00 82.75 85 ARG A N 1
ATOM 643 C CA . ARG A 1 85 ? 3.773 -5.591 -12.771 1.00 82.75 85 ARG A CA 1
ATOM 644 C C . ARG A 1 85 ? 3.109 -4.629 -13.764 1.00 82.75 85 ARG A C 1
ATOM 646 O O . ARG A 1 85 ? 3.584 -4.517 -14.888 1.00 82.75 85 ARG A O 1
ATOM 653 N N . GLY A 1 86 ? 2.014 -3.962 -13.390 1.00 75.75 86 GLY A N 1
ATOM 654 C CA . GLY A 1 86 ? 1.318 -3.001 -14.253 1.00 75.75 86 GLY A CA 1
ATOM 655 C C . GLY A 1 86 ? 0.497 -3.624 -15.388 1.00 75.75 86 GLY A C 1
ATOM 656 O O . GLY A 1 86 ? 0.064 -2.909 -16.287 1.00 75.75 86 GLY A O 1
ATOM 657 N N . GLY A 1 87 ? 0.258 -4.937 -15.358 1.00 76.19 87 GLY A N 1
ATOM 658 C CA . GLY A 1 87 ? -0.563 -5.637 -16.347 1.00 76.19 87 GLY A CA 1
ATOM 659 C C . GLY A 1 87 ? -2.070 -5.450 -16.137 1.00 76.19 87 GLY A C 1
ATOM 660 O O . GLY A 1 87 ? -2.815 -5.368 -17.111 1.00 76.19 87 GLY A O 1
ATOM 661 N N . LYS A 1 88 ? -2.540 -5.381 -14.882 1.00 81.06 88 LYS A N 1
ATOM 662 C CA . LYS A 1 88 ? -3.956 -5.143 -14.531 1.00 81.06 88 LYS A CA 1
ATOM 663 C C . LYS A 1 88 ? -4.087 -4.467 -13.176 1.00 81.06 88 LYS A C 1
ATOM 665 O O . LYS A 1 88 ? -3.524 -4.959 -12.216 1.00 81.06 88 LYS A O 1
ATOM 670 N N . CYS A 1 89 ? -4.903 -3.423 -13.068 1.00 83.44 89 CYS A N 1
ATOM 671 C CA . CYS A 1 89 ? -5.142 -2.764 -11.783 1.00 83.44 89 CYS A CA 1
ATOM 672 C C . CYS A 1 89 ? -6.186 -3.507 -10.939 1.00 83.44 89 CYS A C 1
ATOM 674 O O . CYS A 1 89 ? -7.271 -3.831 -11.429 1.00 83.44 89 CYS A O 1
ATOM 676 N N . LEU A 1 90 ? -5.893 -3.707 -9.655 1.00 86.31 90 LEU A N 1
ATOM 677 C CA . LEU A 1 90 ? -6.877 -4.096 -8.652 1.00 86.31 90 LEU A CA 1
ATOM 678 C C . LEU A 1 90 ? -7.832 -2.929 -8.411 1.00 86.31 90 LEU A C 1
ATOM 680 O O . LEU A 1 90 ? -7.425 -1.814 -8.085 1.00 86.31 90 LEU A O 1
ATOM 684 N N . ARG A 1 91 ? -9.129 -3.187 -8.583 1.00 84.31 91 ARG A N 1
ATOM 685 C CA . ARG A 1 91 ? -10.161 -2.169 -8.390 1.00 84.31 91 ARG A CA 1
ATOM 686 C C . ARG A 1 91 ? -10.151 -1.684 -6.941 1.00 84.31 91 ARG A C 1
ATOM 688 O O . ARG A 1 91 ? -10.229 -2.494 -6.023 1.00 84.31 91 ARG A O 1
ATOM 695 N N . GLY A 1 92 ? -10.112 -0.365 -6.763 1.00 83.06 92 GLY A N 1
ATOM 696 C CA . GLY A 1 92 ? -10.098 0.263 -5.441 1.00 83.06 92 GLY A CA 1
ATOM 697 C C . GLY A 1 92 ? -8.732 0.248 -4.757 1.00 83.06 92 GLY A C 1
ATOM 698 O O . GLY A 1 92 ? -8.665 0.556 -3.578 1.00 83.06 92 GLY A O 1
ATOM 699 N N . VAL A 1 93 ? -7.655 -0.103 -5.468 1.00 87.75 93 VAL A N 1
ATOM 700 C CA . VAL A 1 93 ? -6.287 -0.074 -4.941 1.00 87.75 93 VAL A CA 1
ATOM 701 C C . VAL A 1 93 ? -5.428 0.811 -5.839 1.00 87.75 93 VAL A C 1
ATOM 703 O O . VAL A 1 93 ? -5.459 0.687 -7.064 1.00 87.75 93 VAL A O 1
ATOM 706 N N . ILE A 1 94 ? -4.638 1.691 -5.225 1.00 87.12 94 ILE A N 1
ATOM 707 C CA . ILE A 1 94 ? -3.683 2.555 -5.929 1.00 87.12 94 ILE A CA 1
ATOM 708 C C . ILE A 1 94 ? -2.694 1.666 -6.696 1.00 87.12 94 ILE A C 1
ATOM 710 O O . ILE A 1 94 ? -2.285 0.608 -6.205 1.00 87.12 94 ILE A O 1
ATOM 714 N N . ARG A 1 95 ? -2.289 2.060 -7.904 1.00 87.12 95 ARG A N 1
ATOM 715 C CA . ARG A 1 95 ? -1.227 1.345 -8.624 1.00 87.12 95 ARG A CA 1
ATOM 716 C C . ARG A 1 95 ? 0.107 1.482 -7.891 1.00 87.12 95 ARG A C 1
ATOM 718 O O . ARG A 1 95 ? 0.367 2.495 -7.252 1.00 87.12 95 ARG A O 1
ATOM 725 N N . SER A 1 96 ? 0.963 0.470 -7.996 1.00 83.88 96 SER A N 1
ATOM 726 C CA . SER A 1 96 ? 2.270 0.468 -7.327 1.00 83.88 96 SER A CA 1
ATOM 727 C C . SER A 1 96 ? 3.390 1.132 -8.142 1.00 83.88 96 SER A C 1
ATOM 729 O O . SER A 1 96 ? 4.560 0.865 -7.878 1.00 83.88 96 SER A O 1
ATOM 731 N N . ASP A 1 97 ? 3.064 1.929 -9.162 1.00 85.00 97 ASP A N 1
ATOM 732 C CA . ASP A 1 97 ? 4.045 2.701 -9.932 1.00 85.00 97 ASP A CA 1
ATOM 733 C C . ASP A 1 97 ? 4.275 4.093 -9.331 1.00 85.00 97 ASP A C 1
ATOM 735 O O . ASP A 1 97 ? 3.412 4.658 -8.660 1.00 85.00 97 ASP A O 1
ATOM 739 N N . ALA A 1 98 ? 5.471 4.639 -9.564 1.00 81.81 98 ALA A N 1
ATOM 740 C CA . ALA A 1 98 ? 5.913 5.889 -8.951 1.00 81.81 98 ALA A CA 1
ATOM 741 C C . ALA A 1 98 ? 5.023 7.090 -9.313 1.00 81.81 98 ALA A C 1
ATOM 743 O O . ALA A 1 98 ? 4.808 7.961 -8.473 1.00 81.81 98 ALA A O 1
ATOM 744 N N . GLU A 1 99 ? 4.484 7.127 -10.535 1.00 85.69 99 GLU A N 1
ATOM 745 C CA . GLU A 1 99 ? 3.609 8.211 -10.990 1.00 85.69 99 GLU A CA 1
ATOM 746 C C . GLU A 1 99 ? 2.285 8.210 -10.220 1.00 85.69 99 GLU A C 1
ATOM 748 O O . GLU A 1 99 ? 1.896 9.235 -9.661 1.00 85.69 99 GLU A O 1
ATOM 753 N N . SER A 1 100 ? 1.637 7.049 -10.103 1.00 86.06 100 SER A N 1
ATOM 754 C CA . SER A 1 100 ? 0.375 6.911 -9.368 1.00 86.06 100 SER A CA 1
ATOM 755 C C . SER A 1 100 ? 0.544 7.191 -7.872 1.00 86.06 100 SER A C 1
ATOM 757 O O . SER A 1 100 ? -0.309 7.827 -7.255 1.00 86.06 100 SER A O 1
ATOM 759 N N . ILE A 1 101 ? 1.664 6.755 -7.288 1.00 86.31 101 ILE A N 1
ATOM 760 C CA . ILE A 1 101 ? 2.036 7.048 -5.894 1.00 86.31 101 ILE A CA 1
ATOM 761 C C . ILE A 1 101 ? 2.197 8.561 -5.689 1.00 86.31 101 ILE A C 1
ATOM 763 O O . ILE A 1 101 ? 1.665 9.111 -4.723 1.00 86.31 101 ILE A O 1
ATOM 767 N N . ALA A 1 102 ? 2.902 9.245 -6.594 1.00 85.62 102 ALA A N 1
ATOM 768 C CA . ALA A 1 102 ? 3.107 10.689 -6.520 1.00 85.62 102 ALA A CA 1
ATOM 769 C C . ALA A 1 102 ? 1.795 11.470 -6.692 1.00 85.62 102 ALA A C 1
ATOM 771 O O . ALA A 1 102 ? 1.537 12.398 -5.926 1.00 85.62 102 ALA A O 1
ATOM 772 N N . GLN A 1 103 ? 0.947 11.068 -7.644 1.00 86.25 103 GLN A N 1
ATOM 773 C CA . GLN A 1 103 ? -0.373 11.669 -7.851 1.00 86.25 103 GLN A CA 1
ATOM 774 C C . GLN A 1 103 ? -1.257 11.521 -6.615 1.00 86.25 103 GLN A C 1
ATOM 776 O O . GLN A 1 103 ? -1.825 12.509 -6.161 1.00 86.25 103 GLN A O 1
ATOM 781 N N . TRP A 1 104 ? -1.316 10.327 -6.018 1.00 86.25 104 TRP A N 1
ATOM 782 C CA . TRP A 1 104 ? -2.102 10.104 -4.804 1.00 86.25 104 TRP A CA 1
ATOM 783 C C . TRP A 1 104 ? -1.635 10.991 -3.649 1.00 86.25 104 TRP A C 1
ATOM 785 O O . TRP A 1 104 ? -2.443 11.649 -3.000 1.00 86.25 104 TRP A O 1
ATOM 795 N N . LYS A 1 105 ? -0.319 11.067 -3.420 1.00 86.25 105 LYS A N 1
ATOM 796 C CA . LYS A 1 105 ? 0.257 11.955 -2.399 1.00 86.25 105 LYS A CA 1
ATOM 797 C C . LYS A 1 105 ? -0.094 13.418 -2.641 1.00 86.25 105 LYS A C 1
ATOM 799 O O . LYS A 1 105 ? -0.388 14.130 -1.687 1.00 86.25 105 LYS A O 1
ATOM 804 N N . HIS A 1 106 ? -0.054 13.855 -3.896 1.00 85.00 106 HIS A N 1
ATOM 805 C CA . HIS A 1 106 ? -0.422 15.214 -4.267 1.00 85.00 106 HIS A CA 1
ATOM 806 C C . HIS A 1 106 ? -1.910 15.484 -4.009 1.00 85.00 106 HIS A C 1
ATOM 808 O O . HIS A 1 106 ? -2.238 16.512 -3.430 1.00 85.00 106 HIS A O 1
ATOM 814 N N . THR A 1 107 ? -2.803 14.558 -4.368 1.00 84.69 107 THR A N 1
ATOM 815 C CA . THR A 1 107 ? -4.243 14.675 -4.086 1.00 84.69 107 THR A CA 1
ATOM 816 C C . THR A 1 107 ? -4.521 14.757 -2.587 1.00 84.69 107 THR A C 1
ATOM 818 O O . THR A 1 107 ? -5.170 15.701 -2.157 1.00 84.69 107 THR A O 1
ATOM 821 N N . VAL A 1 108 ? -3.949 13.856 -1.783 1.00 82.81 108 VAL A N 1
ATOM 822 C CA . VAL A 1 108 ? -4.125 13.874 -0.319 1.00 82.81 108 VAL A CA 1
ATOM 823 C C . VAL A 1 108 ? -3.585 15.169 0.298 1.00 82.81 108 VAL A C 1
ATOM 825 O O . VAL A 1 108 ? -4.178 15.712 1.226 1.00 82.81 108 VAL A O 1
ATOM 828 N N . ALA A 1 109 ? -2.465 15.689 -0.214 1.00 80.56 109 ALA A N 1
ATOM 829 C CA . ALA A 1 109 ? -1.921 16.965 0.242 1.00 80.56 109 ALA A CA 1
ATOM 830 C C . ALA A 1 109 ? -2.847 18.145 -0.094 1.00 80.56 109 ALA A C 1
ATOM 832 O O . ALA A 1 109 ? -2.993 19.042 0.730 1.00 80.56 109 ALA A O 1
ATOM 833 N N . LEU A 1 110 ? -3.488 18.140 -1.267 1.00 80.25 110 LEU A N 1
ATOM 834 C CA . LEU A 1 110 ? -4.479 19.155 -1.632 1.00 80.25 110 LEU A CA 1
ATOM 835 C C . LEU A 1 110 ? -5.725 19.080 -0.743 1.00 80.25 110 LEU A C 1
ATOM 837 O O . LEU A 1 110 ? -6.152 20.113 -0.241 1.00 80.25 110 LEU A O 1
ATOM 841 N N . GLU A 1 111 ? -6.250 17.881 -0.482 1.00 76.38 111 GLU A N 1
ATOM 842 C CA . GLU A 1 111 ? -7.413 17.694 0.399 1.00 76.38 111 GLU A CA 1
ATOM 843 C C . GLU A 1 111 ? -7.130 18.172 1.832 1.00 76.38 111 GLU A C 1
ATOM 845 O O . GLU A 1 111 ? -7.989 18.780 2.468 1.00 76.38 111 GLU A O 1
ATOM 850 N N . ALA A 1 112 ? -5.913 17.945 2.339 1.00 74.50 112 ALA A N 1
ATOM 851 C CA . ALA A 1 112 ? -5.501 18.439 3.651 1.00 74.50 112 ALA A CA 1
ATOM 852 C C . ALA A 1 112 ? -5.439 19.974 3.706 1.00 74.50 112 ALA A C 1
ATOM 854 O O . ALA A 1 112 ? -5.808 20.565 4.716 1.00 74.50 112 ALA A O 1
ATOM 855 N N . ILE A 1 113 ? -4.998 20.612 2.618 1.00 72.94 113 ILE A N 1
ATOM 856 C CA . ILE A 1 113 ? -4.973 22.072 2.498 1.00 72.94 113 ILE A CA 1
ATOM 857 C C . ILE A 1 113 ? -6.407 22.610 2.445 1.00 72.94 113 ILE A C 1
ATOM 859 O O . ILE A 1 113 ? -6.744 23.501 3.214 1.00 72.94 113 ILE A O 1
ATOM 863 N N . GLU A 1 114 ? -7.275 22.058 1.594 1.00 67.12 114 GLU A N 1
ATOM 864 C CA . GLU A 1 114 ? -8.677 22.493 1.491 1.00 67.12 114 GLU A CA 1
ATOM 865 C C . GLU A 1 114 ? -9.440 22.335 2.816 1.00 67.12 114 GLU A C 1
ATOM 867 O O . GLU A 1 114 ? -10.201 23.225 3.189 1.00 67.12 114 GLU A O 1
ATOM 872 N N . ALA A 1 115 ? -9.187 21.262 3.572 1.00 69.44 115 ALA A N 1
ATOM 873 C CA . ALA A 1 115 ? -9.777 21.060 4.895 1.00 69.44 115 ALA A CA 1
ATOM 874 C C . ALA A 1 115 ? -9.308 22.091 5.941 1.00 69.44 115 ALA A C 1
ATOM 876 O O . ALA A 1 115 ? -10.071 22.435 6.839 1.00 69.44 115 ALA A O 1
ATOM 877 N N . GLU A 1 116 ? -8.078 22.602 5.830 1.00 63.53 116 GLU A N 1
ATOM 878 C CA . GLU A 1 116 ? -7.545 23.638 6.728 1.00 63.53 116 GLU A CA 1
ATOM 879 C C . GLU A 1 116 ? -8.159 25.025 6.446 1.00 63.53 116 GLU A C 1
ATOM 881 O O . GLU A 1 116 ? -8.255 25.851 7.351 1.00 63.53 116 GLU A O 1
ATOM 886 N N . TYR A 1 117 ? -8.636 25.265 5.217 1.00 59.44 117 TYR A N 1
ATOM 887 C CA . TYR A 1 117 ? -9.298 26.515 4.815 1.00 59.44 117 TYR A CA 1
ATOM 888 C C . TYR A 1 117 ? -10.834 26.508 4.977 1.00 59.44 117 TYR A C 1
ATOM 890 O O . TYR A 1 117 ? -11.438 27.580 4.960 1.00 59.44 117 TYR A O 1
ATOM 898 N N . ASP A 1 118 ? -11.484 25.351 5.156 1.00 56.12 118 ASP A N 1
ATOM 899 C CA . ASP A 1 118 ? -12.941 25.265 5.408 1.00 56.12 118 ASP A CA 1
ATOM 900 C C . ASP A 1 118 ? -13.306 25.458 6.901 1.00 56.12 118 ASP A C 1
ATOM 902 O O . ASP A 1 118 ? -14.455 25.756 7.227 1.00 56.12 118 ASP A O 1
ATOM 906 N N . ASP A 1 119 ? -12.324 25.370 7.813 1.00 52.31 119 ASP A N 1
ATOM 907 C CA . ASP A 1 119 ? -12.489 25.616 9.260 1.00 52.31 119 ASP A CA 1
ATOM 908 C C . ASP A 1 119 ? -12.366 27.110 9.643 1.00 52.31 119 ASP A C 1
ATOM 910 O O . ASP A 1 119 ? -12.304 27.457 10.824 1.00 52.31 119 ASP A O 1
ATOM 914 N N . GLU A 1 120 ? -12.367 28.041 8.676 1.00 52.91 120 GLU A N 1
ATOM 915 C CA . GLU A 1 120 ? -12.595 29.451 9.006 1.00 52.91 120 GLU A CA 1
ATOM 916 C C . GLU A 1 120 ? -14.035 29.603 9.535 1.00 52.91 120 GLU A C 1
ATOM 918 O O . GLU A 1 120 ? -15.001 29.365 8.797 1.00 52.91 120 GLU A O 1
ATOM 923 N N . PRO A 1 121 ? -14.240 30.007 10.808 1.00 52.50 121 PRO A N 1
ATOM 924 C CA . PRO A 1 121 ? -15.580 30.232 11.311 1.00 52.50 121 PRO A CA 1
ATOM 925 C C . PRO A 1 121 ? -16.199 31.315 10.441 1.00 52.50 121 PRO A C 1
ATOM 927 O O . PRO A 1 121 ? -15.679 32.430 10.384 1.00 52.50 121 PRO A O 1
ATOM 930 N N . LYS A 1 122 ? -17.323 30.995 9.782 1.00 55.91 122 LYS A N 1
ATOM 931 C CA . LYS A 1 122 ? -18.224 32.001 9.210 1.00 55.91 122 LYS A CA 1
ATOM 932 C C . LYS A 1 122 ? -18.396 33.067 10.278 1.00 55.91 122 LYS A C 1
ATOM 934 O O . LYS A 1 122 ? -19.079 32.816 11.272 1.00 55.91 122 LYS A O 1
ATOM 939 N N . LEU A 1 123 ? -17.714 34.201 10.101 1.00 53.56 123 LEU A N 1
ATOM 940 C CA . LEU A 1 123 ? -17.785 35.334 11.001 1.00 53.56 123 LEU A CA 1
ATOM 941 C C . LEU A 1 123 ? -19.261 35.720 11.022 1.00 53.56 123 LEU A C 1
ATOM 943 O O . LEU A 1 123 ? -19.791 36.302 10.078 1.00 53.56 123 LEU A O 1
ATOM 947 N N . ALA A 1 124 ? -19.955 35.285 12.066 1.00 54.69 124 ALA A N 1
ATOM 948 C CA . ALA A 1 124 ? -21.266 35.781 12.384 1.00 54.69 124 ALA A CA 1
ATOM 949 C C . ALA A 1 124 ? -21.042 37.207 12.871 1.00 54.69 124 ALA A C 1
ATOM 951 O O . ALA A 1 124 ? -20.745 37.393 14.048 1.00 54.69 124 ALA A O 1
ATOM 952 N N . MET A 1 125 ? -21.101 38.171 11.948 1.00 42.09 125 MET A N 1
ATOM 953 C CA . MET A 1 125 ? -21.543 39.550 12.178 1.00 42.09 125 MET A CA 1
ATOM 954 C C . MET A 1 125 ? -21.596 40.346 10.879 1.00 42.09 125 MET A C 1
ATOM 956 O O . MET A 1 125 ? -20.537 40.521 10.241 1.00 42.09 125 MET A O 1
#

pLDDT: mean 74.22, std 16.75, range [40.75, 90.38]

Foldseek 3Di:
DPDDPPPPPVVVPDDPPPPQDDDDPDGLLLLLLQCLVCVLVVHDRDVVSLVNDDPLSNLLSVLDDNVQSVCSNPDDSVVNVCQQVVNDNDPPGQGSDPVSSVVSVVVVVVVVVVVVVVPPPPPPD